Protein AF-A0A2D7ZI77-F1 (afdb_monomer_lite)

Structure (mmCIF, N/CA/C/O backbone):
data_AF-A0A2D7ZI77-F1
#
_entry.id   AF-A0A2D7ZI77-F1
#
loop_
_atom_site.group_PDB
_atom_site.id
_atom_site.type_symbol
_atom_site.label_atom_id
_atom_site.label_alt_id
_atom_site.label_comp_id
_atom_site.label_asym_id
_atom_site.label_entity_id
_atom_site.label_seq_id
_atom_site.pdbx_PDB_ins_code
_atom_site.Cartn_x
_atom_site.Cartn_y
_atom_site.Cartn_z
_atom_site.occupancy
_atom_site.B_iso_or_equiv
_atom_site.auth_seq_id
_atom_site.auth_comp_id
_atom_site.auth_asym_id
_atom_site.auth_atom_id
_atom_site.pdbx_PDB_model_num
ATOM 1 N N . MET A 1 1 ? -43.305 -21.839 46.212 1.00 63.53 1 MET A N 1
ATOM 2 C CA . MET A 1 1 ? -41.865 -21.631 45.946 1.00 63.53 1 MET A CA 1
ATOM 3 C C . MET A 1 1 ? -41.682 -20.175 45.549 1.00 63.53 1 MET A C 1
ATOM 5 O O . MET A 1 1 ? -42.363 -19.766 44.611 1.00 63.53 1 MET A O 1
ATOM 9 N N . PRO A 1 2 ? -40.896 -19.366 46.277 1.00 63.16 2 PRO A N 1
ATOM 10 C CA . PRO A 1 2 ? -40.670 -17.980 45.885 1.00 63.16 2 PRO A CA 1
ATOM 11 C C . PRO A 1 2 ? -39.862 -17.966 44.583 1.00 63.16 2 PRO A C 1
ATOM 13 O O . PRO A 1 2 ? -38.854 -18.662 44.473 1.00 63.16 2 PRO A O 1
ATOM 16 N N . ARG A 1 3 ? -40.340 -17.231 43.573 1.00 70.50 3 ARG A N 1
ATOM 17 C CA . ARG A 1 3 ? -39.560 -16.994 42.353 1.00 70.50 3 ARG A CA 1
ATOM 18 C C . ARG A 1 3 ? -38.372 -16.105 42.735 1.00 70.50 3 ARG A C 1
ATOM 20 O O . ARG A 1 3 ? -38.601 -15.129 43.453 1.00 70.50 3 ARG A O 1
ATOM 27 N N . PRO A 1 4 ? -37.138 -16.417 42.304 1.00 71.19 4 PRO A N 1
ATOM 28 C CA . PRO A 1 4 ? -36.037 -15.480 42.464 1.00 71.19 4 PRO A CA 1
ATOM 29 C C . PRO A 1 4 ? -36.452 -14.159 41.811 1.00 71.19 4 PRO A C 1
ATOM 31 O O . PRO A 1 4 ? -36.975 -14.167 40.697 1.00 71.19 4 PRO A O 1
ATOM 34 N N . ALA A 1 5 ? -36.288 -13.043 42.517 1.00 71.56 5 ALA A N 1
ATOM 35 C CA . ALA A 1 5 ? -36.497 -11.738 41.912 1.00 71.56 5 ALA A CA 1
ATOM 36 C C . ALA A 1 5 ? -35.428 -11.552 40.827 1.00 71.56 5 ALA A C 1
ATOM 38 O O . ALA A 1 5 ? -34.236 -11.610 41.132 1.00 71.56 5 ALA A O 1
ATOM 39 N N . GLU A 1 6 ? -35.844 -11.374 39.574 1.00 72.81 6 GLU A N 1
ATOM 40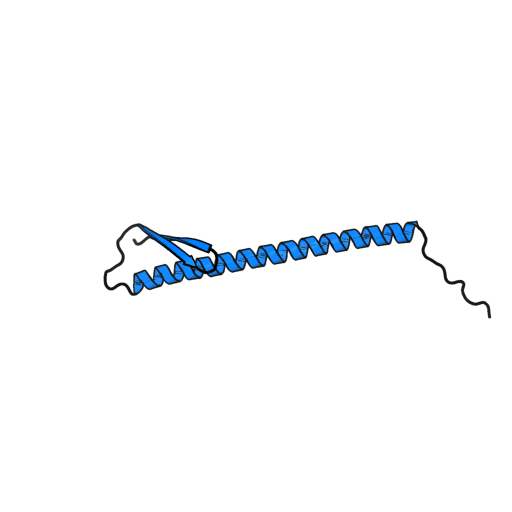 C CA . GLU A 1 6 ? -34.931 -10.996 38.496 1.00 72.81 6 GLU A CA 1
ATOM 41 C C . GLU A 1 6 ? -34.344 -9.620 38.832 1.00 72.81 6 GLU A C 1
ATOM 43 O O . GLU A 1 6 ? -35.061 -8.622 38.922 1.00 72.81 6 GLU A O 1
ATOM 48 N N . GLN A 1 7 ? -33.040 -9.579 39.097 1.00 77.75 7 GLN A N 1
ATOM 49 C CA . GLN A 1 7 ? -32.320 -8.338 39.355 1.00 77.75 7 GLN A CA 1
ATOM 50 C C . GLN A 1 7 ? -32.030 -7.669 38.008 1.00 77.75 7 GLN A C 1
ATOM 52 O O . GLN A 1 7 ? -31.363 -8.247 37.153 1.00 77.75 7 GLN A O 1
ATOM 57 N N . GLY A 1 8 ? -32.582 -6.471 37.805 1.00 80.94 8 GLY A N 1
ATOM 58 C CA . GLY A 1 8 ? -32.283 -5.635 36.643 1.00 80.94 8 GLY A CA 1
ATOM 59 C C . GLY A 1 8 ? -30.924 -4.940 36.762 1.00 80.94 8 GLY A C 1
ATOM 60 O O . GLY A 1 8 ? -30.329 -4.894 37.837 1.00 80.94 8 GLY A O 1
ATOM 61 N N . PHE A 1 9 ? -30.457 -4.363 35.655 1.00 83.56 9 PHE A N 1
ATOM 62 C CA . PHE A 1 9 ? -29.210 -3.596 35.614 1.00 83.56 9 PHE A CA 1
ATOM 63 C C . PHE A 1 9 ? -29.337 -2.244 36.317 1.00 83.56 9 PHE A C 1
ATOM 65 O O . PHE A 1 9 ? -30.350 -1.549 36.210 1.00 83.56 9 PHE A O 1
ATOM 72 N N . THR A 1 10 ? -28.265 -1.833 36.983 1.00 93.06 10 THR A N 1
ATOM 73 C CA . THR A 1 10 ? -28.125 -0.487 37.538 1.00 93.06 10 THR A CA 1
ATOM 74 C C . THR A 1 10 ? -27.707 0.530 36.468 1.00 93.06 10 THR A C 1
ATOM 76 O O . THR A 1 10 ? -27.151 0.185 35.422 1.00 93.06 10 THR A O 1
ATOM 79 N N . LEU A 1 11 ? -27.915 1.825 36.747 1.00 94.50 11 LEU A N 1
ATOM 80 C CA . LEU A 1 11 ? -27.425 2.908 35.883 1.00 94.50 11 LEU A CA 1
ATOM 81 C C . LEU A 1 11 ? -25.905 2.845 35.694 1.00 94.50 11 LEU A C 1
ATOM 83 O O . LEU A 1 11 ? -25.418 3.066 34.588 1.00 94.50 11 LEU A O 1
ATOM 87 N N . ILE A 1 12 ? -25.155 2.528 36.755 1.00 95.31 12 ILE A N 1
ATOM 88 C CA . ILE A 1 12 ? -23.694 2.461 36.674 1.00 95.31 12 ILE A CA 1
ATOM 89 C C . ILE A 1 12 ? -23.234 1.288 35.802 1.00 95.31 12 ILE A C 1
ATOM 91 O O . ILE A 1 12 ? -22.318 1.467 35.007 1.00 95.31 12 ILE A O 1
ATOM 95 N N . GLU A 1 13 ? -23.899 0.130 35.860 1.00 94.56 13 GLU A N 1
ATOM 96 C CA . GLU A 1 13 ? -23.585 -0.998 34.973 1.00 94.56 13 GLU A CA 1
ATOM 97 C C . GLU A 1 13 ? -23.843 -0.665 33.509 1.00 94.56 13 GLU A C 1
ATOM 99 O O . GLU A 1 13 ? -23.007 -0.977 32.666 1.00 94.56 13 GLU A O 1
ATOM 104 N N . LEU A 1 14 ? -24.952 0.011 33.197 1.00 95.62 14 LEU A N 1
ATOM 105 C CA . LEU A 1 14 ? -25.233 0.425 31.824 1.00 95.62 14 LEU A CA 1
ATOM 106 C C . LEU A 1 14 ? -24.187 1.427 31.315 1.00 95.62 14 LEU A C 1
ATOM 108 O O . LEU A 1 14 ? -23.716 1.301 30.186 1.00 95.62 14 LEU A O 1
ATOM 112 N N . LEU A 1 15 ? -23.788 2.395 32.145 1.00 98.00 15 LEU A N 1
ATOM 113 C CA . LEU A 1 15 ? -22.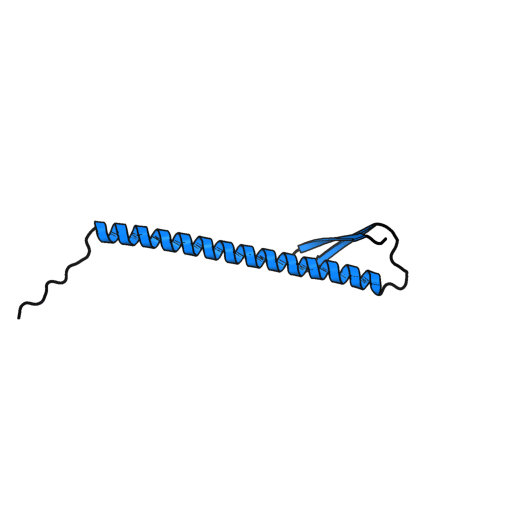749 3.366 31.791 1.00 98.00 15 LEU A CA 1
ATOM 114 C C . LEU A 1 15 ? -21.393 2.691 31.565 1.00 98.00 15 LEU A C 1
ATOM 116 O O . LEU A 1 15 ? -20.713 2.999 30.588 1.00 98.00 15 LEU A O 1
ATOM 120 N N . VAL A 1 16 ? -21.015 1.746 32.429 1.00 97.31 16 VAL A N 1
ATOM 121 C CA . VAL A 1 16 ? -19.778 0.969 32.276 1.00 97.31 16 VAL A CA 1
ATOM 122 C C . VAL A 1 16 ? -19.842 0.091 31.026 1.00 97.31 16 VAL A C 1
ATOM 124 O O . VAL A 1 16 ? -18.890 0.079 30.247 1.00 97.31 16 VAL A O 1
ATOM 127 N N . ALA A 1 17 ? -20.965 -0.587 30.780 1.00 96.69 17 ALA A N 1
ATOM 128 C CA . ALA A 1 17 ? -21.165 -1.401 29.585 1.00 96.69 17 ALA A CA 1
ATOM 129 C C . ALA A 1 17 ? -21.039 -0.560 28.310 1.00 96.69 17 ALA A C 1
ATOM 131 O O . ALA A 1 17 ? -20.324 -0.947 27.388 1.00 96.69 17 ALA A O 1
ATOM 132 N N . LEU A 1 18 ? -21.660 0.621 28.276 1.00 97.56 18 LEU A N 1
ATOM 133 C CA . LEU A 1 18 ? -21.546 1.553 27.157 1.00 97.56 18 LEU A CA 1
ATOM 134 C C . LEU A 1 18 ? -20.123 2.088 26.985 1.00 97.56 18 LEU A C 1
ATOM 136 O O . LEU A 1 18 ? -19.661 2.207 25.851 1.00 97.56 18 LEU A O 1
ATOM 140 N N . ALA A 1 19 ? -19.413 2.382 28.076 1.00 98.00 19 ALA A N 1
ATOM 141 C CA . ALA A 1 19 ? -18.027 2.834 28.017 1.00 98.00 19 ALA A CA 1
ATOM 142 C C . ALA A 1 19 ? -17.117 1.758 27.403 1.00 98.00 19 ALA A C 1
ATOM 144 O O . ALA A 1 19 ? -16.400 2.033 26.441 1.00 98.00 19 ALA A O 1
ATOM 145 N N . VAL A 1 20 ? -17.197 0.517 27.893 1.00 98.12 20 VAL A N 1
ATOM 146 C CA . VAL A 1 20 ? -16.424 -0.616 27.355 1.00 98.12 20 VAL A CA 1
ATOM 147 C C . VAL A 1 20 ? -16.810 -0.901 25.906 1.00 98.12 20 VAL A C 1
ATOM 149 O O . VAL A 1 20 ? -15.934 -1.052 25.055 1.00 98.12 20 VAL A O 1
ATOM 152 N N . PHE A 1 21 ? -18.108 -0.917 25.600 1.00 98.19 21 PHE A N 1
ATOM 153 C CA . PHE A 1 21 ? -18.599 -1.122 24.240 1.00 98.19 21 PHE A CA 1
ATOM 154 C C . PHE A 1 21 ? -18.051 -0.064 23.277 1.00 98.19 21 PHE A C 1
ATOM 156 O O . PHE A 1 21 ? -17.538 -0.402 22.212 1.00 98.19 21 PHE A O 1
ATOM 163 N N . SER A 1 22 ? -18.079 1.208 23.678 1.00 98.38 22 SER A N 1
ATOM 164 C CA . SER A 1 22 ? -17.554 2.312 22.869 1.00 98.38 22 SER A CA 1
ATOM 165 C C . SER A 1 22 ? -16.058 2.153 22.590 1.00 98.38 22 SER A C 1
ATOM 167 O O . SER A 1 22 ? -15.622 2.369 21.461 1.00 98.38 22 SER A O 1
ATOM 169 N N . LEU A 1 23 ? -15.268 1.713 23.576 1.00 98.50 23 LEU A N 1
ATOM 170 C CA . LEU A 1 23 ? -13.840 1.439 23.386 1.00 98.50 23 LEU A CA 1
ATOM 171 C C . LEU A 1 23 ? -13.597 0.312 22.374 1.00 98.50 23 LEU A C 1
ATOM 173 O O . LEU A 1 23 ? -12.732 0.443 21.508 1.00 98.50 23 LEU A O 1
ATOM 177 N N . VAL A 1 24 ? -14.379 -0.769 22.446 1.00 98.50 24 VAL A N 1
ATOM 178 C CA . VAL A 1 24 ? -14.283 -1.881 21.488 1.00 98.50 24 VAL A CA 1
ATOM 179 C C . VAL A 1 24 ? -14.637 -1.417 20.078 1.00 98.50 24 VAL A C 1
ATOM 181 O O . VAL A 1 24 ? -13.898 -1.709 19.140 1.00 98.50 24 VAL A O 1
ATOM 184 N N . VAL A 1 25 ? -15.719 -0.650 19.913 1.00 98.62 25 VAL A N 1
ATOM 185 C CA . VAL A 1 25 ? -16.111 -0.099 18.606 1.00 98.62 25 VAL A CA 1
ATOM 186 C C . VAL A 1 25 ? -15.000 0.776 18.027 1.00 98.62 25 VAL A C 1
ATOM 18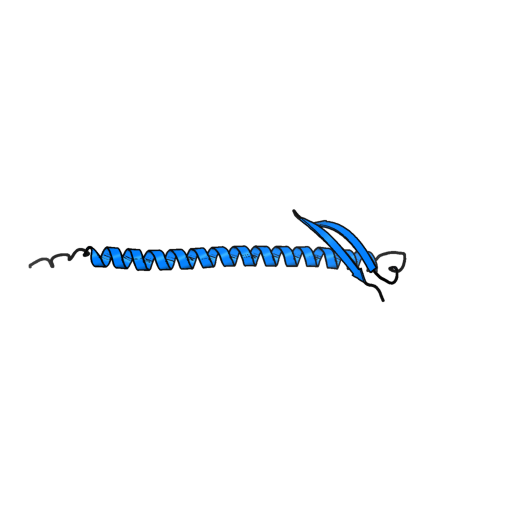8 O O . VAL A 1 25 ? -14.638 0.605 16.865 1.00 98.62 25 VAL A O 1
ATOM 191 N N . LEU A 1 26 ? -14.399 1.661 18.828 1.00 98.50 26 LEU A N 1
ATOM 192 C CA . LEU A 1 26 ? -13.274 2.489 18.384 1.00 98.50 26 LEU A CA 1
ATOM 193 C C . LEU A 1 26 ? -12.066 1.646 17.956 1.00 98.50 26 LEU A C 1
ATOM 195 O O . LEU A 1 26 ? -11.461 1.923 16.921 1.00 98.50 26 LEU A O 1
ATOM 199 N N . ALA A 1 27 ? -11.730 0.596 18.708 1.00 98.31 27 ALA A N 1
ATOM 200 C CA . ALA A 1 27 ? -10.647 -0.314 18.344 1.00 98.31 27 ALA A CA 1
ATOM 201 C C . ALA A 1 27 ? -10.920 -1.032 17.010 1.00 98.31 27 ALA A C 1
ATOM 203 O O . ALA A 1 27 ? -10.034 -1.109 16.158 1.00 98.31 27 ALA A O 1
ATOM 204 N N . LEU A 1 28 ? -12.152 -1.504 16.797 1.00 98.44 28 LEU A N 1
ATOM 205 C CA . LEU A 1 28 ? -12.557 -2.158 15.551 1.00 98.44 28 LEU A CA 1
ATOM 206 C C . LEU A 1 28 ? -12.539 -1.199 14.357 1.00 98.44 28 LEU A C 1
ATOM 208 O O . LEU A 1 28 ? -12.079 -1.578 13.282 1.00 98.44 28 LEU A O 1
ATOM 212 N N . LEU A 1 29 ? -12.988 0.045 14.537 1.00 98.31 29 LEU A N 1
ATOM 213 C CA . LEU A 1 29 ? -12.935 1.067 13.489 1.00 98.31 29 LEU A CA 1
ATOM 214 C C . LEU A 1 29 ? -11.493 1.412 13.108 1.00 98.31 29 LEU A C 1
ATOM 216 O O . LEU A 1 29 ? -11.181 1.503 11.921 1.00 98.31 29 LEU A O 1
ATOM 220 N N . ASN A 1 30 ? -10.602 1.536 14.095 1.00 98.06 30 ASN A N 1
ATOM 221 C CA . ASN A 1 30 ? -9.178 1.747 13.844 1.00 98.06 30 ASN A CA 1
ATOM 222 C C . ASN A 1 30 ? -8.566 0.577 13.064 1.00 98.06 30 ASN A C 1
ATOM 224 O O . ASN A 1 30 ? -7.869 0.799 12.075 1.00 98.06 30 ASN A O 1
ATOM 228 N N . LEU A 1 31 ? -8.875 -0.664 13.455 1.00 97.69 31 LEU A N 1
ATOM 229 C CA . LEU A 1 31 ? -8.411 -1.858 12.747 1.00 97.69 31 LEU A CA 1
ATOM 230 C C . LEU A 1 31 ? -8.931 -1.911 11.302 1.00 97.69 31 LEU A C 1
ATOM 232 O O . LEU A 1 31 ? -8.171 -2.199 10.379 1.00 97.69 31 LEU A O 1
ATOM 236 N N . ALA A 1 32 ? -10.212 -1.608 11.082 1.00 97.12 32 ALA A N 1
ATOM 237 C CA . ALA A 1 32 ? -10.797 -1.565 9.744 1.00 97.12 32 ALA A CA 1
ATOM 238 C C . ALA A 1 32 ? -10.143 -0.483 8.863 1.00 97.12 32 ALA A C 1
ATOM 240 O O . ALA A 1 32 ? -9.868 -0.719 7.680 1.00 97.12 32 ALA A O 1
ATOM 241 N N . GLY A 1 33 ? -9.844 0.682 9.446 1.00 97.12 33 GLY A N 1
ATOM 242 C CA . GLY A 1 33 ? -9.105 1.753 8.780 1.00 97.12 33 GLY A CA 1
ATOM 243 C C . GLY A 1 33 ? -7.696 1.323 8.368 1.00 97.12 33 GLY A C 1
ATOM 244 O O . GLY A 1 33 ? -7.296 1.542 7.222 1.00 97.12 33 GLY A O 1
ATOM 245 N N . GLU A 1 34 ? -6.967 0.653 9.262 1.00 97.44 34 GLU A N 1
ATOM 246 C CA . GLU A 1 34 ? -5.608 0.174 8.990 1.00 97.44 34 GLU A CA 1
ATOM 247 C C . GLU A 1 34 ? -5.578 -0.928 7.923 1.00 97.44 34 GLU A C 1
ATOM 249 O O . GLU A 1 34 ? -4.754 -0.888 7.005 1.00 97.44 34 GLU A O 1
ATOM 254 N N . ASN A 1 35 ? -6.531 -1.864 7.967 1.00 96.44 35 ASN A N 1
ATOM 255 C CA . ASN A 1 35 ? -6.676 -2.897 6.940 1.00 96.44 35 ASN A CA 1
ATOM 256 C C . ASN A 1 35 ? -6.913 -2.283 5.553 1.00 96.44 35 ASN A C 1
ATOM 258 O O . ASN A 1 35 ? -6.290 -2.695 4.574 1.00 96.44 35 ASN A O 1
ATOM 262 N N . THR A 1 36 ? -7.770 -1.261 5.469 1.00 97.06 36 THR A N 1
ATOM 263 C CA . THR A 1 36 ? -8.047 -0.548 4.212 1.00 97.06 36 THR A CA 1
ATOM 264 C C . THR A 1 36 ? -6.795 0.157 3.683 1.00 97.06 36 THR A C 1
ATOM 266 O O . THR A 1 36 ? -6.467 0.037 2.502 1.00 97.06 36 THR A O 1
ATOM 269 N N . ARG A 1 37 ? -6.052 0.848 4.557 1.00 97.06 37 ARG A N 1
ATOM 270 C CA . ARG A 1 37 ? -4.796 1.526 4.199 1.00 97.06 37 ARG A CA 1
ATOM 271 C C . ARG A 1 37 ? -3.733 0.540 3.716 1.00 97.06 37 ARG A C 1
ATOM 273 O O . ARG A 1 37 ? -3.063 0.797 2.716 1.00 97.06 37 ARG A O 1
ATOM 280 N N . THR A 1 38 ? -3.601 -0.596 4.396 1.00 97.69 38 THR A N 1
ATOM 281 C CA . THR A 1 38 ? -2.665 -1.661 4.018 1.00 97.69 38 THR A CA 1
ATOM 282 C C . THR A 1 38 ? -3.010 -2.236 2.646 1.00 97.69 38 THR A C 1
ATOM 284 O O . THR A 1 38 ? -2.125 -2.375 1.803 1.00 97.69 38 THR A O 1
ATOM 287 N N . ALA A 1 39 ? -4.291 -2.510 2.386 1.00 96.88 39 ALA A N 1
ATOM 288 C CA . ALA A 1 39 ? -4.745 -3.004 1.088 1.00 96.88 39 ALA A CA 1
ATOM 289 C C . ALA A 1 39 ? -4.431 -2.013 -0.046 1.00 96.88 39 ALA A C 1
ATOM 291 O O . ALA A 1 39 ? -3.904 -2.416 -1.082 1.00 96.88 39 ALA A O 1
ATOM 292 N N . GLN A 1 40 ? -4.672 -0.715 0.172 1.00 96.12 40 GLN A N 1
ATOM 293 C CA . GLN A 1 40 ? -4.327 0.333 -0.795 1.00 96.12 40 GLN A CA 1
ATOM 294 C C . GLN A 1 40 ? -2.819 0.399 -1.059 1.00 96.12 40 GLN A C 1
ATOM 296 O O . GLN A 1 40 ? -2.397 0.452 -2.211 1.00 96.12 40 GLN A O 1
ATOM 301 N N . LEU A 1 41 ? -1.989 0.348 -0.013 1.00 97.06 41 LEU A N 1
ATOM 302 C CA . LEU A 1 41 ? -0.534 0.357 -0.172 1.00 97.06 41 LEU A CA 1
ATOM 303 C C . LEU A 1 41 ? -0.037 -0.855 -0.972 1.00 97.06 41 LEU A C 1
ATOM 305 O O . LEU A 1 41 ? 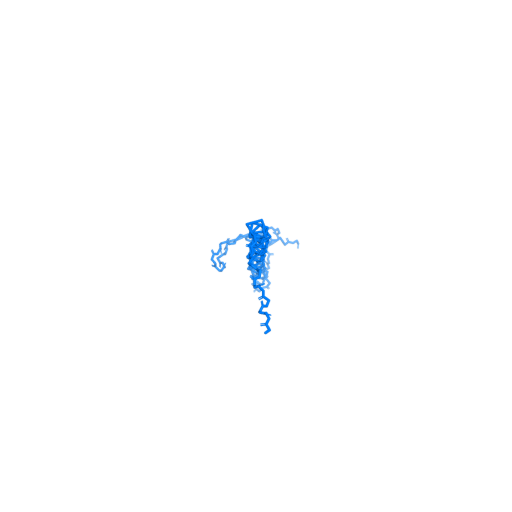0.828 -0.704 -1.836 1.00 97.06 41 LEU A O 1
ATOM 309 N N . LEU A 1 42 ? -0.570 -2.046 -0.689 1.00 97.69 42 LEU A N 1
ATOM 310 C CA . LEU A 1 42 ? -0.232 -3.262 -1.429 1.00 97.69 42 LEU A CA 1
ATOM 311 C C . LEU A 1 42 ? -0.635 -3.143 -2.900 1.00 97.69 42 LEU A C 1
ATOM 313 O O . LEU A 1 42 ? 0.192 -3.411 -3.765 1.00 97.69 42 LEU A O 1
ATOM 317 N N . GLN A 1 43 ? -1.848 -2.662 -3.182 1.00 97.12 43 GLN A N 1
ATOM 318 C CA . GLN A 1 43 ? -2.315 -2.427 -4.548 1.00 97.12 43 GLN A CA 1
ATOM 319 C C . GLN A 1 43 ? -1.384 -1.471 -5.307 1.00 97.12 43 GLN A C 1
ATOM 321 O O . GLN A 1 43 ? -0.930 -1.801 -6.403 1.00 97.12 43 GLN A O 1
ATOM 326 N N . THR A 1 44 ? -1.045 -0.325 -4.711 1.00 97.06 44 THR A N 1
ATOM 327 C CA . THR A 1 44 ? -0.116 0.650 -5.301 1.00 97.06 44 THR A CA 1
ATOM 328 C C . THR A 1 44 ? 1.247 0.018 -5.580 1.00 97.06 44 THR A C 1
ATOM 330 O O . THR A 1 44 ? 1.792 0.195 -6.664 1.00 97.06 44 THR A O 1
ATOM 333 N N . ARG A 1 45 ? 1.801 -0.767 -4.645 1.00 97.31 45 ARG A N 1
ATOM 334 C CA . ARG A 1 45 ? 3.091 -1.454 -4.841 1.00 97.31 45 ARG A CA 1
ATOM 335 C C . ARG A 1 45 ? 3.043 -2.478 -5.970 1.00 97.31 45 ARG A C 1
ATOM 337 O O . ARG A 1 45 ? 3.981 -2.540 -6.756 1.00 97.31 45 ARG A O 1
ATOM 344 N N . THR A 1 46 ? 1.969 -3.257 -6.064 1.00 97.88 46 THR A N 1
ATOM 345 C CA . THR A 1 46 ? 1.793 -4.242 -7.137 1.00 97.88 46 THR A CA 1
ATOM 346 C C . THR A 1 46 ? 1.701 -3.567 -8.503 1.00 97.88 46 THR A C 1
ATOM 348 O O . THR A 1 46 ? 2.388 -3.990 -9.428 1.00 97.88 46 THR A O 1
ATOM 351 N N . LEU A 1 47 ? 0.918 -2.491 -8.631 1.00 98.12 47 LEU A N 1
ATOM 352 C CA . LEU A 1 47 ? 0.821 -1.742 -9.888 1.00 98.1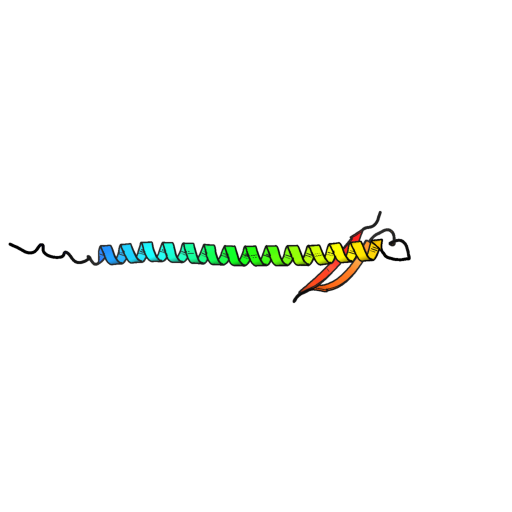2 47 LEU A CA 1
ATOM 353 C C . LEU A 1 47 ? 2.154 -1.075 -10.260 1.00 98.12 47 LEU A C 1
ATOM 355 O O . LEU A 1 47 ? 2.573 -1.159 -11.411 1.00 98.12 47 LEU A O 1
ATOM 359 N N . ALA A 1 48 ? 2.862 -0.489 -9.289 1.00 97.94 48 ALA A N 1
ATOM 360 C CA . ALA A 1 48 ? 4.197 0.072 -9.506 1.00 97.94 48 ALA A CA 1
ATOM 361 C C . ALA A 1 48 ? 5.189 -0.984 -10.022 1.00 97.94 48 ALA A C 1
ATOM 363 O O . ALA A 1 48 ? 5.956 -0.719 -10.947 1.00 97.94 48 ALA A O 1
ATOM 364 N N . ALA A 1 49 ? 5.163 -2.184 -9.431 1.00 97.94 49 ALA A N 1
ATOM 365 C CA . ALA A 1 49 ? 6.016 -3.294 -9.839 1.00 97.94 49 ALA A CA 1
ATOM 366 C C . ALA A 1 49 ? 5.708 -3.738 -11.273 1.00 97.94 49 ALA A C 1
ATOM 368 O O . ALA A 1 49 ? 6.632 -3.875 -12.065 1.00 97.94 49 ALA A O 1
ATOM 369 N N . MET A 1 50 ? 4.427 -3.852 -11.643 1.00 98.31 50 MET A N 1
ATOM 370 C CA . MET A 1 50 ? 4.026 -4.157 -13.022 1.00 98.31 50 MET A CA 1
ATOM 371 C C . MET A 1 50 ? 4.532 -3.105 -14.018 1.00 98.31 50 MET A C 1
ATOM 373 O O . MET A 1 50 ? 5.009 -3.460 -15.091 1.00 98.31 50 MET A O 1
ATOM 377 N N . VAL A 1 51 ? 4.473 -1.813 -13.672 1.00 98.25 51 VAL A N 1
ATOM 378 C CA . VAL A 1 51 ? 5.038 -0.745 -14.518 1.00 98.25 51 VAL A CA 1
ATOM 379 C C . VAL A 1 51 ? 6.547 -0.913 -14.689 1.00 98.25 51 VAL A C 1
ATOM 381 O O . VAL A 1 51 ? 7.049 -0.827 -15.809 1.00 98.25 51 VAL A O 1
ATOM 384 N N . ALA A 1 52 ? 7.271 -1.173 -13.600 1.00 97.88 52 ALA A N 1
ATOM 385 C CA . ALA A 1 52 ? 8.716 -1.374 -13.645 1.00 97.88 52 ALA A CA 1
ATOM 386 C C . ALA A 1 52 ? 9.104 -2.621 -14.459 1.00 97.88 52 ALA A C 1
ATOM 388 O O . ALA A 1 52 ? 10.017 -2.557 -15.282 1.00 97.88 52 ALA A O 1
ATOM 389 N N . GLU A 1 53 ? 8.394 -3.734 -14.265 1.00 97.75 53 GLU A N 1
ATOM 390 C CA . GLU A 1 53 ? 8.585 -4.978 -15.015 1.00 97.75 53 GLU A CA 1
ATOM 391 C C . GLU A 1 53 ? 8.321 -4.771 -16.506 1.00 97.75 53 GLU A C 1
ATOM 393 O O . GLU A 1 53 ? 9.154 -5.151 -17.326 1.00 97.75 53 GLU A O 1
ATOM 398 N N . ASN A 1 54 ? 7.227 -4.096 -16.867 1.00 96.75 54 ASN A N 1
ATOM 399 C CA . ASN A 1 54 ? 6.923 -3.783 -18.262 1.00 96.75 54 ASN A CA 1
ATOM 400 C C . ASN A 1 54 ? 8.018 -2.913 -18.896 1.00 96.75 54 ASN A C 1
ATOM 402 O O . ASN A 1 54 ? 8.518 -3.258 -19.963 1.00 96.75 54 ASN A O 1
ATOM 406 N N . ALA A 1 55 ? 8.465 -1.848 -18.220 1.00 95.88 55 ALA A N 1
ATOM 407 C CA . ALA A 1 55 ? 9.541 -0.987 -18.721 1.00 95.88 55 ALA A CA 1
ATOM 408 C C . ALA A 1 55 ? 10.879 -1.740 -18.888 1.00 95.88 55 ALA A C 1
ATOM 410 O O . ALA A 1 55 ? 11.663 -1.444 -19.797 1.00 95.88 55 ALA A O 1
ATOM 411 N N . ALA A 1 56 ? 11.153 -2.723 -18.025 1.00 94.88 56 ALA A N 1
ATOM 412 C CA . ALA A 1 56 ? 12.319 -3.594 -18.144 1.00 94.88 56 ALA A CA 1
ATOM 413 C C . ALA A 1 56 ? 12.186 -4.576 -19.320 1.00 94.88 56 ALA A C 1
ATOM 415 O O . ALA A 1 56 ? 13.131 -4.736 -20.092 1.00 94.88 56 ALA A O 1
ATOM 416 N N . VAL A 1 57 ? 11.015 -5.197 -19.490 1.00 95.81 57 VAL A N 1
ATOM 417 C CA . VAL A 1 57 ? 10.729 -6.105 -20.611 1.00 95.81 57 VAL A CA 1
ATOM 418 C C . VAL A 1 57 ? 10.816 -5.362 -21.940 1.00 95.81 57 VAL A C 1
ATOM 420 O O . VAL A 1 57 ? 11.487 -5.846 -22.846 1.00 95.81 57 VAL A O 1
ATOM 423 N N . GLU A 1 58 ? 10.231 -4.167 -22.045 1.00 94.19 58 GLU A N 1
ATOM 424 C CA . GLU A 1 58 ? 10.339 -3.304 -23.228 1.00 94.19 58 GLU A CA 1
ATOM 425 C C . GLU A 1 58 ? 11.800 -2.995 -23.583 1.00 94.19 58 GLU A C 1
ATOM 427 O O . GLU A 1 58 ? 12.179 -3.041 -24.753 1.00 94.19 58 GLU A O 1
ATOM 432 N N . ALA A 1 59 ? 12.647 -2.742 -22.578 1.00 93.56 59 ALA A N 1
ATOM 433 C CA . ALA A 1 59 ? 14.082 -2.547 -22.778 1.00 93.56 59 ALA A CA 1
ATOM 434 C C . ALA A 1 59 ? 14.773 -3.799 -23.337 1.00 93.56 59 ALA A C 1
ATOM 436 O O . ALA A 1 59 ? 15.644 -3.689 -24.197 1.00 93.56 59 ALA A O 1
ATOM 437 N N . LEU A 1 60 ? 14.397 -4.975 -22.826 1.00 93.31 60 LEU A N 1
ATOM 438 C CA . LEU A 1 60 ? 15.027 -6.256 -23.143 1.00 93.31 60 LEU A CA 1
ATOM 439 C C . LEU A 1 60 ? 14.655 -6.766 -24.540 1.00 93.31 60 LEU A C 1
ATOM 441 O O . LEU A 1 60 ? 15.488 -7.372 -25.208 1.00 93.31 60 LEU A O 1
ATOM 445 N N . ILE A 1 61 ? 13.413 -6.536 -24.973 1.00 95.12 61 ILE A N 1
ATOM 446 C CA . ILE A 1 61 ? 12.915 -6.990 -26.282 1.00 95.12 61 ILE A CA 1
ATOM 447 C C . ILE A 1 61 ? 13.151 -5.970 -27.402 1.00 95.12 61 ILE A C 1
ATOM 449 O O . ILE A 1 61 ? 12.849 -6.254 -28.562 1.00 95.12 61 ILE A O 1
ATOM 453 N N . SER A 1 62 ? 13.657 -4.779 -27.071 1.00 92.69 62 SER A N 1
ATOM 454 C CA . SER A 1 62 ? 13.932 -3.727 -28.047 1.00 92.69 62 SER A CA 1
ATOM 455 C C . SER A 1 62 ? 14.966 -4.196 -29.089 1.00 92.69 62 SER A C 1
ATOM 457 O O . SER A 1 62 ? 16.013 -4.725 -28.712 1.00 92.69 62 SER A O 1
ATOM 459 N N . PRO A 1 63 ? 14.739 -3.963 -30.400 1.00 91.81 63 PRO A N 1
ATOM 460 C CA . PRO A 1 63 ? 15.704 -4.310 -31.449 1.00 91.81 63 PRO A CA 1
ATOM 461 C C . PRO A 1 63 ? 17.022 -3.541 -31.325 1.00 91.81 63 PRO A C 1
ATOM 463 O O . PRO A 1 63 ? 18.074 -4.018 -31.746 1.00 91.81 63 PRO A O 1
ATOM 466 N N . GLN A 1 64 ? 16.950 -2.326 -30.781 1.00 90.12 64 GLN A N 1
ATOM 467 C CA . GLN A 1 64 ? 18.108 -1.494 -30.504 1.00 90.12 64 GLN A CA 1
ATOM 468 C C . GLN A 1 64 ? 18.485 -1.643 -29.025 1.00 90.12 64 GLN A C 1
ATOM 470 O O . GLN A 1 64 ? 17.588 -1.549 -28.178 1.00 90.12 64 GLN A O 1
ATOM 475 N N . PRO A 1 65 ? 19.781 -1.828 -28.701 1.00 85.38 65 PRO A N 1
ATOM 476 C CA . PRO A 1 65 ? 20.236 -1.889 -27.320 1.00 85.38 65 PRO A CA 1
ATOM 477 C C . PRO A 1 65 ? 19.765 -0.664 -26.524 1.00 85.38 65 PRO A C 1
ATOM 479 O O . PRO A 1 65 ? 19.731 0.442 -27.081 1.00 85.38 65 PRO A O 1
ATOM 482 N N . PRO A 1 66 ? 19.421 -0.824 -25.235 1.00 88.50 66 PRO A N 1
ATOM 483 C CA . PRO A 1 66 ? 19.045 0.304 -24.398 1.00 88.50 66 PRO A CA 1
ATOM 484 C C . PRO A 1 66 ? 20.187 1.326 -24.336 1.00 88.50 66 PRO A C 1
ATOM 486 O O . PRO A 1 66 ? 21.356 0.966 -24.195 1.00 88.50 66 PRO A O 1
ATOM 489 N N . ALA A 1 67 ? 19.838 2.610 -24.448 1.00 86.50 67 ALA A N 1
ATOM 490 C CA . ALA A 1 67 ? 20.801 3.691 -24.291 1.00 86.50 67 ALA A CA 1
ATOM 491 C C . ALA A 1 67 ? 21.427 3.650 -22.888 1.00 86.50 67 ALA A C 1
ATOM 493 O O . ALA A 1 67 ? 20.723 3.448 -21.895 1.00 86.50 67 ALA A O 1
ATOM 494 N N . LEU A 1 68 ? 22.744 3.862 -22.830 1.00 91.81 68 LEU A N 1
ATOM 495 C CA . LEU A 1 68 ? 23.468 4.057 -21.577 1.00 91.81 68 LEU A CA 1
ATOM 496 C C . LEU A 1 68 ? 22.969 5.331 -20.880 1.00 91.81 68 LEU A C 1
ATOM 498 O O . LEU A 1 68 ? 22.626 6.313 -21.542 1.00 91.81 68 LEU A O 1
ATOM 502 N N . GLY A 1 69 ? 22.968 5.326 -19.550 1.00 92.88 69 GLY A N 1
ATOM 503 C CA . GLY A 1 69 ? 22.449 6.415 -18.727 1.00 92.88 69 GLY A CA 1
ATOM 504 C C . GLY A 1 69 ? 20.987 6.220 -18.327 1.00 92.88 69 GLY A C 1
ATOM 505 O O . GLY A 1 69 ? 20.524 5.094 -18.130 1.00 92.88 69 GLY A O 1
ATOM 506 N N . GLU A 1 70 ? 20.270 7.326 -18.141 1.00 93.69 70 GLU A N 1
ATOM 507 C CA . GLU A 1 70 ? 18.883 7.322 -17.675 1.00 93.69 70 GLU A CA 1
ATOM 508 C C . GLU A 1 70 ? 17.892 7.435 -18.837 1.00 93.69 70 GLU A C 1
ATOM 510 O O . GLU A 1 70 ? 18.074 8.219 -19.767 1.00 93.69 70 GLU A O 1
ATOM 515 N N . ALA A 1 71 ? 16.812 6.666 -18.754 1.00 93.75 71 ALA A N 1
ATOM 516 C CA . ALA A 1 71 ? 15.618 6.816 -19.570 1.00 93.75 71 ALA A CA 1
ATOM 517 C C . ALA A 1 71 ? 14.406 6.932 -18.644 1.00 93.75 71 ALA A C 1
ATOM 519 O O . ALA A 1 71 ? 14.347 6.254 -17.619 1.00 93.75 71 ALA A O 1
ATOM 520 N N . GLU A 1 72 ? 13.430 7.758 -18.997 1.00 95.62 72 GLU A N 1
ATOM 521 C CA . GLU A 1 72 ? 12.198 7.913 -18.228 1.00 95.62 72 GLU A CA 1
ATOM 522 C C . GLU A 1 72 ? 10.982 8.024 -19.141 1.00 95.62 72 GLU A C 1
ATOM 524 O O . GLU A 1 72 ? 11.098 8.315 -20.334 1.00 95.62 72 GLU A O 1
ATOM 529 N N . GLY A 1 73 ? 9.808 7.768 -18.576 1.00 95.88 73 GLY A N 1
ATOM 530 C CA . GLY A 1 73 ? 8.553 7.811 -19.306 1.00 95.88 73 GLY A CA 1
ATOM 531 C C . GLY A 1 73 ? 7.349 7.863 -18.381 1.00 95.88 73 GLY A C 1
ATOM 532 O O . GLY A 1 73 ? 7.463 7.735 -17.160 1.00 95.88 73 GLY A O 1
ATOM 533 N N . GLN A 1 74 ? 6.183 8.060 -18.989 1.00 97.56 74 GLN A N 1
ATOM 534 C CA . GLN A 1 74 ? 4.898 8.064 -18.303 1.00 97.56 74 GLN A CA 1
ATOM 535 C C . GLN A 1 74 ? 4.003 6.971 -18.870 1.00 97.56 74 GLN A C 1
ATOM 537 O O . GLN A 1 74 ? 3.965 6.764 -20.082 1.00 97.56 74 GLN A O 1
ATOM 542 N N . VAL A 1 75 ? 3.274 6.281 -17.998 1.00 97.56 75 VAL A N 1
ATOM 543 C CA . VAL A 1 75 ? 2.320 5.244 -18.395 1.00 97.56 75 VAL A CA 1
ATOM 544 C C . VAL A 1 75 ? 1.096 5.261 -17.492 1.00 97.56 75 VAL A C 1
ATOM 546 O O . VAL A 1 75 ? 1.195 5.455 -16.283 1.00 97.56 75 VAL A O 1
ATOM 549 N N . ARG A 1 76 ? -0.075 5.026 -18.081 1.00 97.56 76 ARG A N 1
ATOM 550 C CA . ARG A 1 76 ? -1.315 4.797 -17.340 1.00 97.56 76 ARG A CA 1
ATOM 551 C C . ARG A 1 76 ? -1.425 3.315 -17.000 1.00 97.56 76 ARG A C 1
ATOM 553 O O . ARG A 1 76 ? -1.423 2.488 -17.908 1.00 97.56 76 ARG A O 1
ATOM 560 N N . LEU A 1 77 ? -1.588 2.977 -15.722 1.00 97.31 77 LEU A N 1
ATOM 561 C CA . LEU A 1 77 ? -1.922 1.614 -15.304 1.00 97.31 77 LEU A CA 1
ATOM 562 C C . LEU A 1 77 ? -2.932 1.646 -14.154 1.00 97.31 77 LEU A C 1
ATOM 564 O O . LEU A 1 77 ? -2.695 2.264 -13.114 1.00 97.31 77 LEU A O 1
ATOM 568 N N . GLY A 1 78 ? -4.065 0.969 -14.354 1.00 94.38 78 GLY A N 1
ATOM 569 C CA . GLY A 1 78 ? -5.236 1.122 -13.493 1.00 94.38 78 GLY A CA 1
ATOM 570 C C . GLY A 1 78 ? -5.788 2.550 -13.563 1.00 94.38 78 GLY A C 1
ATOM 571 O O . GLY A 1 78 ? -5.830 3.161 -14.633 1.00 94.38 78 GLY A O 1
ATOM 572 N N . ASP A 1 79 ? -6.159 3.099 -12.406 1.00 93.81 79 ASP A N 1
ATOM 573 C CA . ASP A 1 79 ? -6.692 4.460 -12.285 1.00 93.81 79 ASP A CA 1
ATOM 574 C C . ASP A 1 79 ? -5.625 5.518 -11.941 1.00 93.81 79 ASP A C 1
ATOM 576 O O . ASP A 1 79 ? -5.961 6.624 -11.506 1.00 93.81 79 ASP A O 1
ATOM 580 N N . GLN A 1 80 ? -4.341 5.223 -12.172 1.00 94.31 80 GLN A N 1
ATOM 581 C CA . GLN A 1 80 ? -3.227 6.120 -11.845 1.00 94.31 80 GLN A CA 1
ATOM 582 C C . GLN A 1 80 ? -2.219 6.261 -12.994 1.00 94.31 80 GLN A C 1
ATOM 584 O O . GLN A 1 80 ? -1.995 5.326 -13.768 1.00 94.31 80 GLN A O 1
ATOM 589 N N . ASP A 1 81 ? -1.611 7.446 -13.081 1.00 97.75 81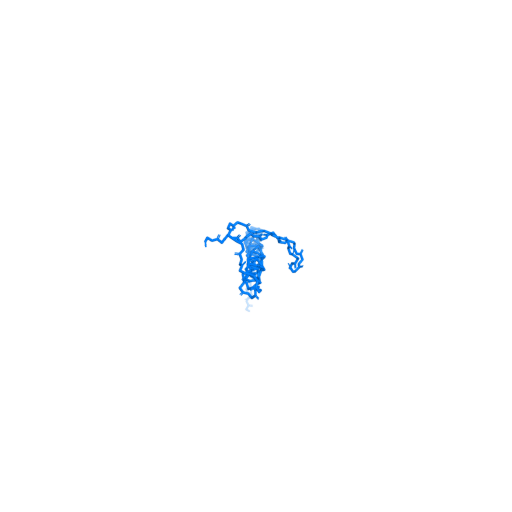 ASP A N 1
ATOM 590 C CA . ASP A 1 81 ? -0.487 7.734 -13.973 1.00 97.75 81 ASP A CA 1
ATOM 591 C C . ASP A 1 81 ? 0.823 7.485 -13.227 1.00 97.75 81 ASP A C 1
ATOM 593 O O . ASP A 1 81 ? 1.010 7.943 -12.098 1.00 97.75 81 ASP A O 1
ATOM 597 N N . TRP A 1 82 ? 1.733 6.767 -13.872 1.00 98.12 82 TRP A N 1
ATOM 598 C CA . TRP A 1 82 ? 3.015 6.358 -13.321 1.00 98.12 82 TRP A CA 1
ATOM 599 C C . TRP A 1 82 ? 4.151 7.006 -14.093 1.00 98.12 82 TRP A C 1
ATOM 601 O O . TRP A 1 82 ? 4.160 6.978 -15.322 1.00 98.12 82 TRP A O 1
ATOM 611 N N . ILE A 1 83 ? 5.134 7.534 -13.368 1.00 97.81 83 ILE A N 1
ATOM 612 C CA . ILE A 1 83 ? 6.418 7.958 -13.926 1.00 97.81 83 ILE A CA 1
ATOM 613 C C . ILE A 1 83 ? 7.421 6.853 -13.611 1.00 97.81 83 ILE A C 1
ATOM 615 O O . ILE A 1 83 ? 7.604 6.508 -12.442 1.00 97.81 83 ILE A O 1
ATOM 619 N N . TRP A 1 84 ? 8.068 6.303 -14.631 1.00 97.50 84 TRP A N 1
ATOM 620 C CA . TRP A 1 84 ? 9.128 5.312 -14.458 1.00 97.50 84 TRP A CA 1
ATOM 621 C C . TRP A 1 84 ? 10.471 5.885 -14.895 1.00 97.50 84 TRP A C 1
ATOM 623 O O . TRP A 1 84 ? 10.539 6.739 -15.778 1.00 97.50 84 TRP A O 1
ATOM 633 N N . ARG A 1 85 ? 11.546 5.390 -14.277 1.00 96.88 85 ARG A N 1
ATOM 634 C CA . ARG A 1 85 ? 12.929 5.681 -14.659 1.00 96.88 85 ARG A CA 1
ATOM 635 C C . ARG A 1 85 ? 13.724 4.383 -14.708 1.00 96.88 85 ARG A C 1
ATOM 637 O O . ARG A 1 85 ? 13.617 3.557 -13.805 1.00 96.88 85 ARG A O 1
ATOM 644 N N . ARG A 1 86 ? 14.522 4.219 -15.758 1.00 95.06 86 ARG A N 1
ATOM 645 C CA . ARG A 1 86 ? 15.466 3.120 -15.964 1.00 95.06 86 ARG A CA 1
ATOM 646 C C . ARG A 1 86 ? 16.871 3.694 -16.050 1.00 95.06 86 ARG A C 1
ATOM 648 O O . ARG A 1 86 ? 17.107 4.601 -16.840 1.00 95.06 86 ARG A O 1
ATOM 655 N N . THR A 1 87 ? 17.804 3.119 -15.305 1.00 95.31 87 THR A N 1
ATOM 656 C CA . THR A 1 87 ? 19.231 3.446 -15.394 1.00 95.31 87 THR A CA 1
ATOM 657 C C . THR A 1 87 ? 19.968 2.250 -15.989 1.00 95.31 87 THR A C 1
ATOM 659 O O . THR A 1 87 ? 19.820 1.135 -15.495 1.00 95.31 87 THR A O 1
ATOM 662 N N . THR A 1 88 ? 20.737 2.475 -17.053 1.00 92.88 88 THR A N 1
ATOM 663 C CA . THR A 1 88 ? 21.523 1.447 -17.755 1.00 92.88 88 THR A CA 1
ATOM 664 C C . THR A 1 88 ? 22.998 1.835 -17.679 1.00 92.88 88 THR A C 1
ATOM 666 O O . THR A 1 88 ? 23.352 2.939 -18.093 1.00 92.88 88 THR A O 1
ATOM 669 N N . ALA A 1 89 ? 23.835 0.963 -17.115 1.00 83.12 89 ALA A N 1
ATOM 670 C CA . ALA A 1 89 ? 25.279 1.164 -16.977 1.00 83.12 89 ALA A CA 1
ATOM 671 C C . ALA A 1 89 ? 26.058 0.336 -18.002 1.00 83.12 89 ALA A C 1
ATOM 673 O O . ALA A 1 89 ? 25.557 -0.754 -18.364 1.00 83.12 89 ALA A O 1
#

Foldseek 3Di:
DDDPPPDDDDPVRVVVVVVVVVVVVVVVVVVVVVVVVVVVVVVVVVQLVVVAVVVVVCQVPDPDHDDAAKDWDWDDDDPDIDIDMDHHD

Radius of gyration: 29.04 Å; chains: 1; bounding box: 67×30×77 Å

Sequence (89 aa):
MPRPAEQGFTLIELLVALAVFSLVVLALLNLAGENTRTAQLLQTRTLAAMVAENAAVEALISPQPPALGEAEGQVRLGDQDWIWRRTTA

Secondary structure (DSSP, 8-state):
-PPPP-PPPPHHHHHHHHHHHHHHHHHHHHHHHHHHHHHHHHHHHHHHHHHHHHHHHHHHH-SSPPPSEEEEEEEEETTEEEEEEEEE-

pLDDT: mean 93.52, std 7.81, range [63.16, 98.62]